Protein AF-A0A146K4R8-F1 (afdb_monomer_lite)

Foldseek 3Di:
DQWDADPQEIEAEEQDDPAACACPASHQEYEHARHAEADANRQHNYAHQEYDHANHAEYEACVQAQYQHQDYDHARHAEYEHQVQDQYQHQEAAHARHADYYAAQPHEQNCNHAYYHYANHPDQHHPPHHNNNNHNYYHYPVD

InterPro domains:
  IPR026906 BspA-type LRR region [PF13306] (40-141)
  IPR032675 Leucine-rich repeat domain superfamily [G3DSA:3.80.10.10] (1-143)

Secondary structure (DSSP, 8-state):
--EEEETTEEEE-SS------TT--S-SEEE-TT--EEPTTTTTT----EEE-TT--EE-TTTTTT----EEE-TT--EE-TTTTTT---SEEE-TT--EE-SB-TTTT-TT--EEE-TT-S-PPBTTTTT-TT--EEESTT-

pLDDT: mean 95.78, std 5.79, range [56.69, 98.69]

Sequence (143 aa):
KDYSVTSRCLVLKDNQYAELFEEDWEFEYVYAPSLKNLIEDQFRNTNVKMVFMPTLESADDCAFYDVPLEKADFPNLKLIRRGVFTSISSIQVNLPRLTQMVDTYQFQACDNLEVFIALQLEEIGEACFQLCCKLKTVITPKA

Organism: NCBI:txid1076344

Radius of gyration: 14.05 Å; chains: 1; bounding box: 36×25×41 Å

Structure (mmCIF, N/CA/C/O backbone):
data_AF-A0A146K4R8-F1
#
_entry.id   AF-A0A146K4R8-F1
#
loop_
_atom_site.group_PDB
_atom_site.id
_atom_site.type_symbol
_atom_site.label_atom_id
_atom_site.label_alt_id
_atom_site.label_comp_id
_atom_site.label_asym_id
_atom_site.label_entity_id
_atom_site.label_seq_id
_atom_site.pdbx_PDB_ins_code
_atom_site.Cartn_x
_atom_site.Cartn_y
_atom_site.Cartn_z
_atom_site.occupancy
_atom_site.B_iso_or_equiv
_atom_site.auth_seq_id
_atom_site.auth_comp_id
_atom_site.auth_asym_id
_atom_site.auth_atom_id
_atom_site.pdbx_PDB_model_num
ATOM 1 N N . LYS A 1 1 ? 19.515 -5.316 -16.591 1.00 56.69 1 LYS A N 1
ATOM 2 C CA . LYS A 1 1 ? 18.191 -4.914 -16.073 1.00 56.69 1 LYS A CA 1
ATOM 3 C C . LYS A 1 1 ? 17.416 -6.204 -15.909 1.00 56.69 1 LYS A C 1
ATOM 5 O O . LYS A 1 1 ? 17.071 -6.793 -16.925 1.00 56.69 1 LYS A O 1
ATOM 10 N N . ASP A 1 2 ? 17.225 -6.662 -14.677 1.00 81.75 2 ASP A N 1
ATOM 11 C CA . ASP A 1 2 ? 16.578 -7.953 -14.388 1.00 81.75 2 ASP A CA 1
ATOM 12 C C . ASP A 1 2 ? 15.052 -7.825 -14.239 1.00 81.75 2 ASP A C 1
ATOM 14 O O . ASP A 1 2 ? 14.373 -8.692 -13.691 1.00 81.75 2 ASP A O 1
ATOM 18 N N . TYR A 1 3 ? 14.506 -6.737 -14.786 1.00 88.62 3 TYR A N 1
ATOM 19 C CA . TYR A 1 3 ? 13.083 -6.496 -14.954 1.00 88.62 3 TYR A CA 1
ATOM 20 C C . TYR A 1 3 ? 12.735 -6.317 -16.432 1.00 88.62 3 TYR A C 1
ATOM 22 O O . TYR A 1 3 ? 13.582 -5.979 -17.264 1.00 88.62 3 TYR A O 1
ATOM 30 N N . SER A 1 4 ? 11.462 -6.516 -16.759 1.00 91.31 4 SER A N 1
ATOM 31 C CA . SER A 1 4 ? 10.928 -6.294 -18.104 1.00 91.31 4 SER A CA 1
ATOM 32 C C . SER A 1 4 ? 9.526 -5.713 -18.037 1.00 91.31 4 SER A C 1
ATOM 34 O O . SER A 1 4 ? 8.740 -6.136 -17.192 1.00 91.31 4 SER A O 1
ATOM 36 N N . VAL A 1 5 ? 9.190 -4.820 -18.966 1.00 90.12 5 VAL A N 1
ATOM 37 C CA . VAL A 1 5 ? 7.813 -4.361 -19.174 1.00 90.12 5 VAL A CA 1
ATOM 38 C C . VAL A 1 5 ? 7.252 -5.052 -20.414 1.00 90.12 5 VAL A C 1
ATOM 40 O O . VAL A 1 5 ? 7.822 -4.963 -21.500 1.00 90.12 5 VAL A O 1
ATOM 43 N N . THR A 1 6 ? 6.141 -5.769 -20.262 1.00 87.88 6 THR A N 1
ATOM 44 C CA . THR A 1 6 ? 5.443 -6.447 -21.367 1.00 87.88 6 THR A CA 1
ATOM 45 C C . THR A 1 6 ? 3.944 -6.246 -21.221 1.00 87.88 6 THR A C 1
ATOM 47 O O . THR A 1 6 ? 3.398 -6.524 -20.159 1.00 87.88 6 THR A O 1
ATOM 50 N N . SER A 1 7 ? 3.262 -5.772 -22.266 1.00 89.94 7 SER A N 1
ATOM 51 C CA . SER A 1 7 ? 1.802 -5.560 -22.250 1.00 89.94 7 SER A CA 1
ATOM 52 C C . SER A 1 7 ? 1.301 -4.698 -21.076 1.00 89.94 7 SER A C 1
A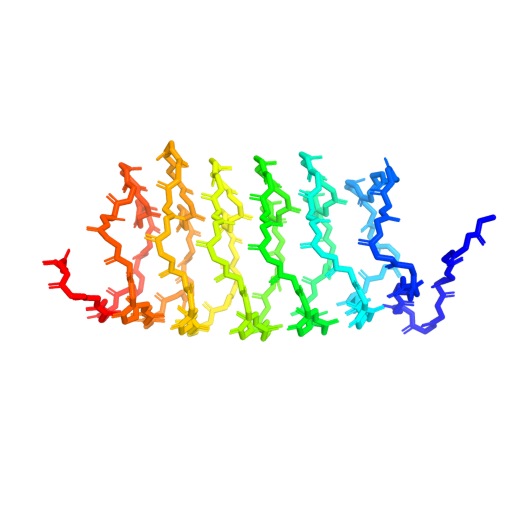TOM 54 O O . SER A 1 7 ? 0.278 -5.020 -20.472 1.00 89.94 7 SER A O 1
ATOM 56 N N . ARG A 1 8 ? 2.013 -3.604 -20.749 1.00 94.44 8 ARG A N 1
ATOM 57 C CA . ARG A 1 8 ? 1.766 -2.739 -19.571 1.00 94.44 8 ARG A CA 1
ATOM 58 C C . ARG A 1 8 ? 1.913 -3.458 -18.221 1.00 94.44 8 ARG A C 1
ATOM 60 O O . ARG A 1 8 ? 1.340 -3.022 -17.227 1.00 94.44 8 ARG A O 1
ATOM 67 N N . CYS A 1 9 ? 2.638 -4.573 -18.174 1.00 96.69 9 CYS A N 1
ATOM 68 C CA . CYS A 1 9 ? 2.965 -5.275 -16.941 1.00 96.69 9 CYS A CA 1
ATOM 69 C C . CYS A 1 9 ? 4.467 -5.207 -16.679 1.00 96.69 9 CYS A C 1
ATOM 71 O O . CYS A 1 9 ? 5.255 -5.705 -17.488 1.00 96.69 9 CYS A O 1
ATOM 73 N N . LEU A 1 10 ? 4.844 -4.613 -15.549 1.00 97.19 10 LEU A N 1
ATOM 74 C CA . LEU A 1 10 ? 6.195 -4.663 -15.013 1.00 97.19 10 LEU A CA 1
ATOM 75 C C . LEU A 1 10 ? 6.410 -6.008 -14.313 1.00 97.19 10 LEU A C 1
ATOM 77 O O . LEU A 1 10 ? 5.674 -6.378 -13.398 1.00 97.19 10 LEU A O 1
ATOM 81 N N . VAL A 1 11 ? 7.438 -6.732 -14.741 1.00 97.06 11 VAL A N 1
ATOM 82 C CA . VAL A 1 11 ? 7.821 -8.035 -14.198 1.00 97.06 11 VAL A CA 1
ATOM 83 C C . VAL A 1 11 ? 9.119 -7.890 -13.414 1.00 97.06 11 VAL A C 1
ATOM 85 O O . VAL A 1 11 ? 10.156 -7.573 -13.998 1.00 97.06 11 VAL A O 1
ATOM 88 N N . LEU A 1 12 ? 9.049 -8.184 -12.117 1.00 96.19 12 LEU A N 1
ATOM 89 C CA . LEU A 1 12 ? 10.151 -8.171 -11.155 1.00 96.19 12 LEU A CA 1
ATOM 90 C C . LEU A 1 12 ? 10.354 -9.599 -10.629 1.00 96.19 12 LEU A C 1
ATOM 92 O O . LEU A 1 12 ? 9.460 -10.173 -10.014 1.00 96.19 12 LEU A O 1
ATOM 96 N N . LYS A 1 13 ? 11.494 -10.227 -10.913 1.00 93.50 13 LYS A N 1
ATOM 97 C CA . LYS A 1 13 ? 11.744 -11.648 -10.596 1.00 93.50 13 LYS A CA 1
ATOM 98 C C . LYS A 1 13 ? 12.584 -11.857 -9.342 1.00 93.50 13 LYS A C 1
ATOM 100 O O . LYS A 1 13 ? 12.441 -12.898 -8.695 1.00 93.50 13 LYS A O 1
ATOM 105 N N . ASP A 1 14 ? 13.418 -10.884 -9.006 1.00 95.12 14 ASP A N 1
ATOM 106 C CA . ASP A 1 14 ? 14.298 -10.933 -7.849 1.00 95.12 14 ASP A CA 1
ATOM 107 C C . ASP A 1 14 ? 13.575 -10.520 -6.569 1.00 95.12 14 ASP A C 1
ATOM 109 O O . ASP A 1 14 ? 12.443 -10.030 -6.571 1.00 95.12 14 ASP A O 1
ATOM 113 N N . ASN A 1 15 ? 14.226 -10.776 -5.439 1.00 93.44 15 ASN A N 1
ATOM 114 C CA . ASN A 1 15 ? 13.647 -10.508 -4.129 1.00 93.44 15 ASN A CA 1
ATOM 115 C C . ASN A 1 15 ? 13.833 -9.064 -3.648 1.00 93.44 15 ASN A C 1
ATOM 117 O O . ASN A 1 15 ? 13.249 -8.695 -2.625 1.00 93.44 15 ASN A O 1
ATOM 121 N N . GLN A 1 16 ? 14.641 -8.276 -4.357 1.00 92.75 16 GLN A N 1
ATOM 122 C CA . GLN A 1 16 ? 15.002 -6.900 -4.037 1.00 92.75 16 GLN A CA 1
ATOM 123 C C . GLN A 1 16 ? 15.280 -6.139 -5.334 1.00 92.75 16 GLN A C 1
ATOM 125 O O . GLN A 1 16 ? 15.924 -6.672 -6.234 1.00 92.75 16 GLN A O 1
ATOM 130 N N . TYR A 1 17 ? 14.824 -4.891 -5.389 1.00 94.62 17 TYR A N 1
ATOM 131 C CA . TYR A 1 17 ? 15.106 -3.942 -6.464 1.00 94.62 17 TYR A CA 1
ATOM 132 C C . TYR A 1 17 ? 15.415 -2.589 -5.830 1.00 94.62 17 TYR A C 1
ATOM 134 O O . TYR A 1 17 ? 14.701 -2.162 -4.922 1.00 94.62 17 TYR A O 1
ATOM 142 N N . ALA A 1 18 ? 16.484 -1.943 -6.295 1.00 94.25 18 ALA A N 1
ATOM 143 C CA . ALA A 1 18 ? 16.850 -0.585 -5.883 1.00 94.25 18 ALA A CA 1
ATOM 144 C C . ALA A 1 18 ? 16.283 0.471 -6.846 1.00 94.25 18 ALA A C 1
ATOM 146 O O . ALA A 1 18 ? 16.400 1.670 -6.614 1.00 94.25 18 ALA A O 1
ATOM 147 N N . GLU A 1 19 ? 15.716 0.019 -7.960 1.00 95.81 19 GLU A N 1
ATOM 148 C CA . GLU A 1 19 ? 15.102 0.851 -8.972 1.00 95.81 19 GLU A CA 1
ATOM 149 C C . GLU A 1 19 ? 13.821 1.496 -8.448 1.00 95.81 19 GLU A C 1
ATOM 151 O O . GLU A 1 19 ? 12.954 0.825 -7.881 1.00 95.81 19 GLU A O 1
ATOM 156 N N . LEU A 1 20 ? 13.721 2.801 -8.691 1.00 96.56 20 LEU A N 1
ATOM 157 C CA . LEU A 1 20 ? 12.502 3.573 -8.533 1.00 96.56 20 LEU A CA 1
ATOM 158 C C . LEU A 1 20 ? 11.733 3.544 -9.849 1.00 96.56 20 LEU A C 1
ATOM 160 O O . LEU A 1 20 ? 12.314 3.726 -10.923 1.00 96.56 20 LEU A O 1
ATOM 164 N N . PHE A 1 21 ? 10.431 3.337 -9.738 1.00 96.75 21 PHE A N 1
ATOM 165 C CA . PHE A 1 21 ? 9.476 3.477 -10.826 1.00 96.75 21 PHE A CA 1
ATOM 166 C C . PHE A 1 21 ? 8.524 4.648 -10.559 1.00 96.75 21 PHE A C 1
ATOM 168 O O . PHE A 1 21 ? 7.425 4.674 -11.101 1.00 96.75 21 PHE A O 1
ATOM 175 N N . GLU A 1 22 ? 8.922 5.587 -9.693 1.00 96.50 22 GLU A N 1
ATOM 176 C CA . GLU A 1 22 ? 8.161 6.804 -9.418 1.00 96.50 22 GLU A CA 1
ATOM 177 C C . GLU A 1 22 ? 7.844 7.543 -10.724 1.00 96.50 22 GLU A C 1
ATOM 179 O O . GLU A 1 22 ? 8.701 7.669 -11.600 1.00 96.50 22 GLU A O 1
ATOM 184 N N . GLU A 1 23 ? 6.599 8.009 -10.846 1.00 96.19 23 GLU A N 1
ATOM 185 C CA . GLU A 1 23 ? 6.088 8.732 -12.019 1.00 96.19 23 GLU A CA 1
ATOM 186 C C . GLU A 1 23 ? 6.172 7.939 -13.342 1.00 96.19 23 GLU A C 1
ATOM 188 O O . GLU A 1 23 ? 6.005 8.501 -14.427 1.00 96.19 23 GLU A O 1
ATOM 193 N N . ASP A 1 24 ? 6.372 6.616 -13.283 1.00 94.88 24 ASP A N 1
ATOM 194 C CA . ASP A 1 24 ? 6.312 5.750 -14.458 1.00 94.88 24 ASP A CA 1
ATOM 195 C C . ASP A 1 24 ? 4.858 5.349 -14.765 1.00 94.88 24 ASP A C 1
ATOM 197 O O . ASP A 1 24 ? 4.173 4.647 -14.010 1.00 94.88 24 ASP A O 1
ATOM 201 N N . TRP A 1 25 ? 4.371 5.817 -15.912 1.00 94.38 25 TRP A N 1
ATOM 202 C CA . TRP A 1 25 ? 3.007 5.584 -16.385 1.00 94.38 25 TRP A CA 1
ATOM 203 C C . TRP A 1 25 ? 2.924 4.533 -17.506 1.00 94.38 25 TRP A C 1
ATOM 205 O O . TRP A 1 25 ? 1.850 4.357 -18.089 1.00 94.38 25 TRP A O 1
ATOM 215 N N . GLU A 1 26 ? 4.017 3.826 -17.831 1.00 95.75 26 GLU A N 1
ATOM 216 C CA . GLU A 1 26 ? 4.047 2.827 -18.916 1.00 95.75 26 GLU A CA 1
ATOM 217 C C . GLU A 1 26 ? 3.347 1.507 -18.558 1.00 95.75 26 GLU A C 1
ATOM 219 O O . GLU A 1 26 ? 2.967 0.728 -19.445 1.00 95.75 26 GLU A O 1
ATOM 224 N N . PHE A 1 27 ? 3.163 1.229 -17.267 1.00 96.75 27 PHE A N 1
ATOM 225 C CA . PHE A 1 27 ? 2.580 -0.015 -16.783 1.00 96.75 27 PHE A CA 1
ATOM 226 C C . PHE A 1 27 ? 1.414 0.210 -15.818 1.00 96.75 27 PHE A C 1
ATOM 228 O O . PHE A 1 27 ? 1.357 1.160 -15.047 1.00 96.75 27 PHE A O 1
ATOM 235 N N . GLU A 1 28 ? 0.460 -0.715 -15.881 1.00 97.44 28 GLU A N 1
ATOM 236 C CA . GLU A 1 28 ? -0.744 -0.742 -15.045 1.00 97.44 28 GLU A CA 1
ATOM 237 C C . GLU A 1 28 ? -0.756 -1.955 -14.105 1.00 97.44 28 GLU A C 1
ATOM 239 O O . GLU A 1 28 ? -1.562 -2.027 -13.177 1.00 97.44 28 GLU A O 1
ATOM 244 N N . TYR A 1 29 ? 0.133 -2.922 -14.338 1.00 97.25 29 TYR A N 1
ATOM 245 C CA . TYR A 1 29 ? 0.206 -4.172 -13.590 1.00 97.25 29 TYR A CA 1
ATOM 246 C C . TYR A 1 29 ? 1.629 -4.408 -13.105 1.00 97.25 29 TYR A C 1
ATOM 248 O O . TYR A 1 29 ? 2.575 -4.246 -13.876 1.00 97.25 29 TYR A O 1
ATOM 256 N N . VAL A 1 30 ? 1.787 -4.879 -11.871 1.00 97.56 30 VAL A N 1
ATOM 257 C CA . VAL A 1 30 ? 3.091 -5.323 -11.359 1.00 97.56 30 VAL A CA 1
ATOM 258 C C . VAL A 1 30 ? 3.017 -6.787 -10.959 1.00 97.56 30 VAL A C 1
ATOM 260 O O . VAL A 1 30 ? 2.209 -7.182 -10.119 1.00 97.56 30 VAL A O 1
ATOM 263 N N . TYR A 1 31 ? 3.883 -7.599 -11.553 1.00 96.75 31 TYR A N 1
ATOM 264 C CA . TYR A 1 31 ? 4.084 -8.993 -11.186 1.00 96.75 31 TYR A CA 1
ATOM 265 C C . TYR A 1 31 ? 5.443 -9.132 -10.498 1.00 96.75 31 TYR A C 1
ATOM 267 O O . TYR A 1 31 ? 6.479 -9.135 -11.164 1.00 96.75 31 TYR A O 1
ATOM 275 N N . ALA A 1 32 ? 5.429 -9.240 -9.167 1.00 96.56 32 ALA A N 1
ATOM 276 C CA . ALA A 1 32 ? 6.627 -9.326 -8.336 1.00 96.56 32 ALA A CA 1
ATOM 277 C C . ALA A 1 32 ? 6.520 -10.485 -7.318 1.00 96.56 32 ALA A C 1
ATOM 279 O O . ALA A 1 32 ? 6.392 -10.258 -6.114 1.00 96.56 32 ALA A O 1
ATOM 280 N N . PRO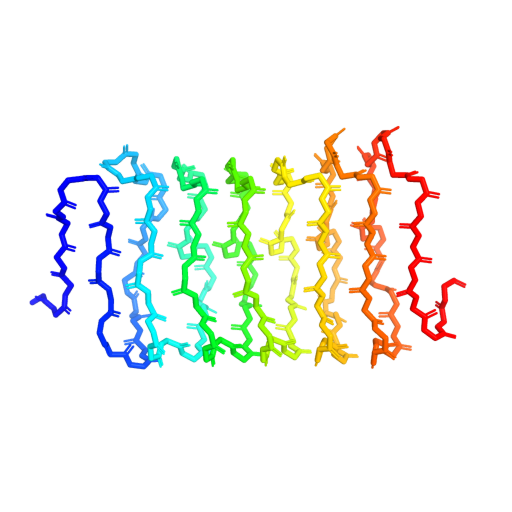 A 1 33 ? 6.548 -11.752 -7.781 1.00 96.25 33 PRO A N 1
ATOM 281 C CA . PRO A 1 33 ? 6.280 -12.934 -6.955 1.00 96.25 33 PRO A CA 1
ATOM 282 C C . PRO A 1 33 ? 7.309 -13.199 -5.853 1.00 96.25 33 PRO A C 1
ATOM 284 O O . PRO A 1 33 ? 6.995 -13.940 -4.926 1.00 96.25 33 PRO A O 1
ATOM 287 N N . SER A 1 34 ? 8.521 -12.656 -5.985 1.00 97.12 34 SER A N 1
ATOM 288 C CA . SER A 1 34 ? 9.647 -12.907 -5.075 1.00 97.12 34 SER A CA 1
ATOM 289 C C . SER A 1 34 ? 10.019 -11.692 -4.228 1.00 97.12 34 SER A C 1
ATOM 291 O O . SER A 1 34 ? 10.829 -11.824 -3.308 1.00 97.12 34 SER A O 1
ATOM 293 N N . LEU A 1 35 ? 9.475 -10.514 -4.554 1.00 97.31 35 LEU A N 1
ATOM 294 C CA . LEU A 1 35 ? 9.863 -9.245 -3.951 1.00 97.31 35 LEU A CA 1
ATOM 295 C C . LEU A 1 35 ? 9.496 -9.239 -2.467 1.00 97.31 35 LEU A C 1
ATOM 297 O O . LEU A 1 35 ? 8.360 -9.545 -2.096 1.00 97.31 35 LEU A O 1
ATOM 301 N N . LYS A 1 36 ? 10.480 -8.940 -1.616 1.00 98.00 36 LYS A N 1
ATOM 302 C CA . LYS A 1 36 ? 10.318 -8.962 -0.156 1.00 98.00 36 LYS A CA 1
ATOM 303 C C . LYS A 1 36 ? 10.041 -7.591 0.430 1.00 98.00 36 LYS A C 1
ATOM 305 O O . LYS A 1 36 ? 9.263 -7.502 1.371 1.00 98.00 36 LYS A O 1
ATOM 310 N N . ASN A 1 37 ? 10.659 -6.548 -0.112 1.00 98.19 37 ASN A N 1
ATOM 311 C CA . ASN A 1 37 ? 10.574 -5.207 0.447 1.00 98.19 37 ASN A CA 1
ATOM 312 C C . ASN A 1 37 ? 10.374 -4.189 -0.671 1.00 98.19 37 ASN A C 1
ATOM 314 O O . ASN A 1 37 ? 10.981 -4.338 -1.732 1.00 98.19 37 ASN A O 1
ATOM 318 N N . LEU A 1 38 ? 9.574 -3.161 -0.398 1.00 98.38 38 LEU A N 1
ATOM 319 C CA . LEU A 1 38 ? 9.561 -1.936 -1.192 1.00 98.38 38 LEU A CA 1
ATOM 320 C C . LEU A 1 38 ? 10.401 -0.875 -0.504 1.00 98.38 38 LEU A C 1
ATOM 322 O O . LEU A 1 38 ? 10.333 -0.757 0.720 1.00 98.38 38 LEU A O 1
ATOM 326 N N . ILE A 1 39 ? 11.167 -0.135 -1.297 1.00 98.44 39 ILE A N 1
ATOM 327 C CA . ILE A 1 39 ? 11.916 1.041 -0.843 1.00 98.44 39 ILE A CA 1
ATOM 328 C C . ILE A 1 39 ? 11.054 2.305 -0.933 1.00 98.44 39 ILE A C 1
ATOM 330 O O . ILE A 1 39 ? 9.953 2.268 -1.489 1.00 98.44 39 ILE A O 1
ATOM 334 N N . GLU A 1 40 ? 11.570 3.405 -0.380 1.00 98.62 40 GLU A N 1
ATOM 335 C CA . GLU A 1 40 ? 10.906 4.709 -0.405 1.00 98.62 40 GLU A CA 1
ATOM 336 C C . GLU A 1 40 ? 10.550 5.104 -1.846 1.00 98.62 40 GLU A C 1
ATOM 338 O O . GLU A 1 40 ? 11.352 4.913 -2.762 1.00 98.62 40 GLU A O 1
ATOM 343 N N . ASP A 1 41 ? 9.317 5.577 -2.037 1.00 98.44 41 ASP A N 1
ATOM 344 C CA . ASP A 1 41 ? 8.770 6.073 -3.309 1.00 98.44 41 ASP A CA 1
ATOM 345 C C . ASP A 1 41 ? 8.785 5.087 -4.501 1.00 98.44 41 ASP A C 1
ATOM 347 O O . ASP A 1 41 ? 8.508 5.478 -5.634 1.00 98.44 41 ASP A O 1
ATOM 351 N N . GLN A 1 42 ? 9.038 3.787 -4.289 1.00 98.38 42 GLN A N 1
ATOM 352 C CA . GLN A 1 42 ? 9.313 2.847 -5.390 1.00 98.38 42 GLN A CA 1
ATOM 353 C C . GLN A 1 42 ? 8.254 2.808 -6.508 1.00 98.38 42 GLN A C 1
ATOM 355 O O . GLN A 1 42 ? 8.619 2.620 -7.668 1.00 98.38 42 GLN A O 1
ATOM 360 N N . PHE A 1 43 ? 6.971 2.981 -6.186 1.00 98.38 43 PHE A N 1
ATOM 361 C CA . PHE A 1 43 ? 5.866 3.052 -7.151 1.00 98.38 43 PHE A CA 1
ATOM 362 C C . PHE A 1 43 ? 5.036 4.334 -7.015 1.00 98.38 43 PHE A C 1
ATOM 364 O O . PHE A 1 43 ? 3.877 4.356 -7.439 1.00 98.38 43 PHE A O 1
ATOM 371 N N . ARG A 1 44 ? 5.595 5.394 -6.424 1.00 98.56 44 ARG A N 1
ATOM 372 C CA . ARG A 1 44 ? 4.886 6.657 -6.192 1.00 98.56 44 ARG A CA 1
ATOM 373 C C . ARG A 1 44 ? 4.381 7.278 -7.497 1.00 98.56 44 ARG A C 1
ATOM 375 O O . ARG A 1 44 ? 5.082 7.269 -8.504 1.00 98.56 44 ARG A O 1
ATOM 382 N N . ASN A 1 45 ? 3.164 7.821 -7.487 1.00 98.38 45 ASN A N 1
ATOM 383 C CA . ASN A 1 45 ? 2.550 8.499 -8.636 1.00 98.38 45 ASN A CA 1
ATOM 384 C C . ASN A 1 45 ? 2.531 7.657 -9.937 1.00 98.38 45 ASN A C 1
ATOM 386 O O . ASN A 1 45 ? 2.641 8.206 -11.036 1.00 98.38 45 ASN A O 1
ATOM 390 N N . THR A 1 46 ? 2.426 6.327 -9.844 1.00 98.31 46 THR A N 1
ATOM 391 C CA . THR A 1 46 ? 2.336 5.425 -11.013 1.00 98.31 46 THR A CA 1
ATOM 392 C C . THR A 1 46 ? 0.888 5.167 -11.432 1.00 98.31 46 THR A C 1
ATOM 394 O O . THR A 1 46 ? -0.050 5.449 -10.694 1.00 98.31 46 THR A O 1
ATOM 397 N N . ASN A 1 47 ? 0.674 4.559 -12.605 1.00 97.50 47 ASN A N 1
ATOM 398 C CA . ASN A 1 47 ? -0.663 4.144 -13.063 1.00 97.50 47 ASN A CA 1
ATOM 399 C C . ASN A 1 47 ? -1.008 2.687 -12.680 1.00 97.50 47 ASN A C 1
ATOM 401 O O . ASN A 1 47 ? -1.820 2.031 -13.342 1.00 97.50 47 ASN A O 1
ATOM 405 N N . VAL A 1 48 ? -0.361 2.145 -11.641 1.00 98.00 48 VAL A N 1
ATOM 406 C CA . VAL A 1 48 ? -0.538 0.750 -11.223 1.00 98.00 48 VAL A CA 1
ATOM 407 C C . VAL A 1 48 ? -1.928 0.541 -10.633 1.00 98.00 48 VAL A C 1
ATOM 409 O O . VAL A 1 48 ? -2.288 1.108 -9.608 1.00 98.00 48 VAL A O 1
ATOM 412 N N . LYS A 1 49 ? -2.698 -0.350 -11.252 1.00 97.69 49 LYS A N 1
ATOM 413 C CA . LYS A 1 49 ? -4.050 -0.720 -10.818 1.00 97.69 49 LYS A CA 1
ATOM 414 C C . LYS A 1 49 ? -4.077 -2.028 -10.054 1.00 97.69 49 LYS A C 1
ATOM 416 O O . LYS A 1 49 ? -4.924 -2.214 -9.179 1.00 97.69 49 LYS A O 1
ATOM 421 N N . MET A 1 50 ? -3.179 -2.954 -10.394 1.00 97.12 50 MET A N 1
ATOM 422 C CA . MET A 1 50 ? -3.110 -4.255 -9.738 1.00 97.12 50 MET A CA 1
ATOM 423 C C . MET A 1 50 ? -1.678 -4.719 -9.523 1.00 97.12 50 MET A C 1
ATOM 425 O O . MET A 1 50 ? -0.819 -4.583 -10.397 1.00 97.12 50 MET A O 1
ATOM 429 N N . VAL A 1 51 ? -1.456 -5.360 -8.380 1.00 97.12 51 VAL A N 1
ATOM 430 C CA . VAL A 1 51 ? -0.164 -5.950 -8.031 1.00 97.12 51 VAL A CA 1
ATOM 431 C C . VAL A 1 51 ? -0.314 -7.404 -7.604 1.00 97.12 51 VAL A C 1
ATOM 433 O O . VAL A 1 51 ? -1.279 -7.784 -6.940 1.00 97.12 51 VAL A O 1
ATOM 436 N N . PHE A 1 52 ? 0.674 -8.216 -7.963 1.00 96.81 52 PHE A N 1
ATOM 437 C CA . PHE A 1 52 ? 0.864 -9.565 -7.449 1.00 96.81 52 PHE A CA 1
ATOM 438 C C . PHE A 1 52 ? 2.197 -9.625 -6.701 1.00 96.81 52 PHE A C 1
ATOM 440 O O . PHE A 1 52 ? 3.252 -9.767 -7.322 1.00 96.81 52 PHE A O 1
ATOM 447 N N . MET A 1 53 ? 2.139 -9.484 -5.372 1.00 96.94 53 MET A N 1
ATOM 448 C CA . MET A 1 53 ? 3.309 -9.437 -4.481 1.00 96.94 53 MET A CA 1
ATOM 449 C C . MET A 1 53 ? 3.114 -10.338 -3.246 1.00 96.94 53 MET A C 1
ATOM 451 O O . MET A 1 53 ? 3.111 -9.863 -2.109 1.00 96.94 53 MET A O 1
ATOM 455 N N . PRO A 1 54 ? 2.931 -11.658 -3.433 1.00 97.12 54 PRO A N 1
ATOM 456 C CA . PRO A 1 54 ? 2.570 -12.578 -2.355 1.00 97.12 54 PRO A CA 1
ATOM 457 C C . PRO A 1 54 ? 3.630 -12.686 -1.250 1.00 97.12 54 PRO A C 1
ATOM 459 O O . PRO A 1 54 ? 3.305 -13.058 -0.124 1.00 97.12 54 PRO A O 1
ATOM 462 N N . THR A 1 55 ? 4.896 -12.398 -1.554 1.00 97.69 55 THR A N 1
ATOM 463 C CA . THR A 1 55 ? 6.023 -12.504 -0.614 1.00 97.69 55 THR A CA 1
ATOM 464 C C . THR A 1 55 ? 6.389 -11.193 0.062 1.00 97.69 55 THR A C 1
ATOM 466 O O . THR A 1 55 ? 7.318 -11.200 0.865 1.00 97.69 55 THR A O 1
ATOM 469 N N . LEU A 1 56 ? 5.705 -10.091 -0.256 1.00 98.50 56 LEU A N 1
ATOM 470 C CA . LEU A 1 56 ? 6.042 -8.784 0.291 1.00 98.50 56 LEU A CA 1
ATOM 471 C C . LEU A 1 56 ? 5.878 -8.795 1.815 1.00 98.50 56 LEU A C 1
ATOM 473 O O . LEU A 1 56 ? 4.817 -9.156 2.316 1.00 98.50 56 LEU A O 1
ATOM 477 N N . GLU A 1 57 ? 6.932 -8.421 2.537 1.00 98.50 57 GLU A N 1
ATOM 478 C CA . GLU A 1 57 ? 7.007 -8.430 3.999 1.00 98.50 57 GLU A CA 1
ATOM 479 C C . GLU A 1 57 ? 6.981 -7.013 4.585 1.00 98.50 57 GLU A C 1
ATOM 481 O O . GLU A 1 57 ? 6.374 -6.814 5.642 1.00 98.50 57 GLU A O 1
ATOM 486 N N . SER A 1 58 ? 7.578 -6.029 3.900 1.00 98.62 58 SER A N 1
ATOM 487 C CA . SER A 1 58 ? 7.545 -4.622 4.317 1.00 98.62 58 SER A CA 1
ATOM 488 C C . SER A 1 58 ? 7.478 -3.632 3.156 1.00 98.62 58 SER A C 1
ATOM 490 O O . SER A 1 58 ? 8.030 -3.887 2.086 1.00 98.62 58 SER A O 1
ATOM 492 N N . ALA A 1 59 ? 6.871 -2.472 3.396 1.00 98.56 59 ALA A N 1
ATOM 493 C CA . ALA A 1 59 ? 6.897 -1.337 2.478 1.00 98.56 59 ALA A CA 1
ATOM 494 C C . ALA A 1 59 ? 7.366 -0.069 3.202 1.00 98.56 59 ALA A C 1
ATOM 496 O O . ALA A 1 59 ? 6.814 0.285 4.252 1.00 98.56 59 ALA A O 1
ATOM 497 N N . ASP A 1 60 ? 8.404 0.561 2.654 1.00 98.56 60 ASP A N 1
ATOM 498 C CA . ASP A 1 60 ? 8.981 1.807 3.159 1.00 98.56 60 ASP A CA 1
ATOM 499 C C . ASP A 1 60 ? 8.151 3.033 2.737 1.00 98.56 60 ASP A C 1
ATOM 501 O O . ASP A 1 60 ? 7.149 2.903 2.028 1.00 98.56 60 ASP A O 1
ATOM 505 N N . ASP A 1 61 ? 8.538 4.210 3.224 1.00 98.69 61 ASP A N 1
ATOM 506 C CA . ASP A 1 61 ? 7.775 5.453 3.121 1.00 98.69 61 ASP A CA 1
ATOM 507 C C . ASP A 1 61 ? 7.264 5.713 1.688 1.00 98.69 61 ASP A C 1
ATOM 509 O O . ASP A 1 61 ? 7.993 5.612 0.706 1.00 98.69 61 ASP A O 1
ATOM 513 N N . CYS A 1 62 ? 5.972 6.029 1.564 1.00 98.56 62 CYS A N 1
ATOM 514 C CA . CYS A 1 62 ? 5.334 6.447 0.311 1.00 98.56 62 CYS A CA 1
ATOM 515 C C . CYS A 1 62 ? 5.444 5.465 -0.881 1.00 98.56 62 CYS A C 1
ATOM 517 O O . CYS A 1 62 ? 5.143 5.846 -2.013 1.00 98.56 62 CYS A O 1
ATOM 519 N N . ALA A 1 63 ? 5.790 4.190 -0.657 1.00 98.50 63 ALA A N 1
ATOM 520 C CA . ALA A 1 63 ? 6.038 3.226 -1.734 1.00 98.50 63 ALA A CA 1
ATOM 521 C C . ALA A 1 63 ? 4.892 3.073 -2.760 1.00 98.50 63 ALA A C 1
ATOM 523 O O . ALA A 1 63 ? 5.180 2.824 -3.926 1.00 98.50 63 ALA A O 1
ATOM 524 N N . PHE A 1 64 ? 3.621 3.230 -2.362 1.00 98.44 64 PHE A N 1
ATOM 525 C CA . PHE A 1 64 ? 2.453 3.301 -3.259 1.00 98.44 64 PHE A CA 1
ATOM 526 C C . PHE A 1 64 ? 1.641 4.596 -3.068 1.00 98.44 64 PHE A C 1
ATOM 528 O O . PHE A 1 64 ? 0.412 4.591 -3.169 1.00 98.44 64 PHE A O 1
ATOM 535 N N . TYR A 1 65 ? 2.313 5.709 -2.771 1.00 98.56 65 TYR A N 1
ATOM 536 C CA . TYR A 1 65 ? 1.666 7.011 -2.627 1.00 98.56 65 TYR A CA 1
ATOM 537 C C . TYR A 1 65 ? 1.054 7.468 -3.957 1.00 98.56 65 TYR A C 1
ATOM 539 O O . TYR A 1 65 ? 1.756 7.514 -4.968 1.00 98.56 65 TYR A O 1
ATOM 547 N N . ASP A 1 66 ? -0.229 7.839 -3.934 1.00 98.38 66 ASP A N 1
ATOM 548 C CA . ASP A 1 66 ? -0.991 8.324 -5.096 1.00 98.38 66 ASP A CA 1
ATOM 549 C C . ASP A 1 66 ? -0.953 7.351 -6.284 1.00 98.38 66 ASP A C 1
ATOM 551 O O . ASP A 1 66 ? -0.621 7.682 -7.421 1.00 98.38 66 ASP A O 1
ATOM 555 N N . VAL A 1 67 ? -1.277 6.094 -5.980 1.00 98.25 67 VAL A N 1
ATOM 556 C CA . VAL A 1 67 ? -1.367 5.006 -6.954 1.00 98.25 67 VAL A CA 1
ATOM 557 C C . VAL A 1 67 ? -2.828 4.574 -7.079 1.00 98.25 67 VAL A C 1
ATOM 559 O O . VAL A 1 67 ? -3.453 4.279 -6.057 1.00 98.25 67 VAL A O 1
ATOM 562 N N . PRO A 1 68 ? -3.401 4.435 -8.292 1.00 97.75 68 PRO A N 1
ATOM 563 C CA . PRO A 1 68 ? -4.794 4.035 -8.499 1.00 97.75 68 PRO A CA 1
ATOM 564 C C . PRO A 1 68 ? -5.000 2.525 -8.271 1.00 97.75 68 PRO A C 1
ATOM 566 O O . PRO A 1 68 ? -5.659 1.840 -9.050 1.00 97.75 68 PRO A O 1
ATOM 569 N N . LEU A 1 69 ? -4.435 1.991 -7.189 1.00 97.69 69 LEU A N 1
ATOM 570 C CA . LEU A 1 69 ? -4.421 0.581 -6.846 1.00 97.69 69 LEU A CA 1
ATOM 571 C C . LEU A 1 69 ? -5.837 0.124 -6.484 1.00 97.69 69 LEU A C 1
ATOM 573 O O . LEU A 1 69 ? -6.336 0.418 -5.400 1.00 97.69 69 LEU A O 1
ATOM 577 N N . GLU A 1 70 ? -6.486 -0.596 -7.393 1.00 96.69 70 GLU A N 1
ATOM 578 C CA . GLU A 1 70 ? -7.849 -1.124 -7.242 1.00 96.69 70 GLU A CA 1
ATOM 579 C C . GLU A 1 70 ? -7.858 -2.482 -6.536 1.00 96.69 70 GLU A C 1
ATOM 581 O O . GLU A 1 70 ? -8.801 -2.817 -5.814 1.00 96.69 70 GLU A O 1
ATOM 586 N N . LYS A 1 71 ? -6.815 -3.285 -6.778 1.00 90.75 71 LYS A N 1
ATOM 587 C CA . LYS A 1 71 ? -6.689 -4.635 -6.236 1.00 90.75 71 LYS A CA 1
ATOM 588 C C . LYS A 1 71 ? -5.247 -4.945 -5.872 1.00 90.75 71 LYS A C 1
ATOM 590 O O . LYS A 1 71 ? -4.370 -4.994 -6.733 1.00 90.75 71 LYS A O 1
ATOM 595 N N . ALA A 1 72 ? -5.034 -5.274 -4.607 1.00 86.44 72 ALA A N 1
ATOM 596 C CA . ALA A 1 72 ? -3.763 -5.774 -4.125 1.00 86.44 72 ALA A CA 1
ATOM 597 C C . ALA A 1 72 ? -3.968 -6.946 -3.174 1.00 86.44 72 ALA A C 1
ATOM 599 O O . ALA A 1 72 ? -4.885 -6.941 -2.353 1.00 86.44 72 ALA A O 1
ATOM 600 N N . ASP A 1 73 ? -3.110 -7.952 -3.307 1.00 79.06 73 ASP A N 1
ATOM 601 C CA . ASP A 1 73 ? -3.041 -9.078 -2.386 1.00 79.06 73 ASP A CA 1
ATOM 602 C C . ASP A 1 73 ? -1.653 -9.087 -1.743 1.00 79.06 73 ASP A C 1
ATOM 604 O O . ASP A 1 73 ? -0.643 -9.340 -2.406 1.00 79.06 73 ASP A O 1
ATOM 608 N N . PHE A 1 74 ? -1.619 -8.766 -0.451 1.00 95.81 74 PHE A N 1
ATOM 609 C CA . PHE A 1 74 ? -0.405 -8.669 0.354 1.00 95.81 74 PHE A CA 1
ATOM 610 C C . PHE A 1 74 ? -0.494 -9.622 1.558 1.00 95.81 74 PHE A C 1
ATOM 612 O O . PHE A 1 74 ? -0.523 -9.187 2.713 1.00 95.81 74 PHE A O 1
ATOM 619 N N . PRO A 1 75 ? -0.551 -10.947 1.329 1.00 97.00 75 PRO A N 1
ATOM 620 C CA . PRO A 1 75 ? -0.876 -11.918 2.371 1.00 97.00 75 PRO A CA 1
ATOM 621 C C . PRO A 1 75 ? 0.208 -12.028 3.451 1.00 97.00 75 PRO A C 1
ATOM 623 O O . PRO A 1 75 ? -0.070 -12.525 4.541 1.00 97.00 75 PRO A O 1
ATOM 626 N N . ASN A 1 76 ? 1.435 -11.582 3.158 1.00 98.19 76 ASN A N 1
ATOM 627 C CA . ASN A 1 76 ? 2.592 -11.648 4.051 1.00 98.19 76 ASN A CA 1
ATOM 628 C C . ASN A 1 76 ? 3.111 -10.284 4.520 1.00 98.19 76 ASN A C 1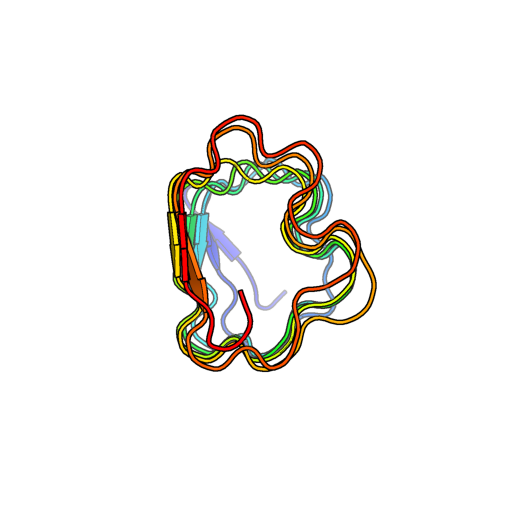
ATOM 630 O O . ASN A 1 76 ? 4.117 -10.262 5.230 1.00 98.19 76 ASN A O 1
ATOM 634 N N . LEU A 1 77 ? 2.438 -9.184 4.171 1.00 98.62 77 LEU A N 1
ATOM 635 C CA . LEU A 1 77 ? 2.883 -7.841 4.536 1.00 98.62 77 LEU A CA 1
ATOM 636 C C . LEU A 1 77 ? 2.691 -7.626 6.037 1.00 98.62 77 LEU A C 1
ATOM 638 O O . LEU A 1 77 ? 1.573 -7.731 6.541 1.00 98.62 77 LEU A O 1
ATOM 642 N N . LYS A 1 78 ? 3.795 -7.358 6.739 1.00 98.56 78 LYS A N 1
ATOM 643 C CA . LYS A 1 78 ? 3.861 -7.245 8.207 1.00 98.56 78 LYS A CA 1
ATOM 644 C C . LYS A 1 78 ? 4.036 -5.813 8.681 1.00 98.56 78 LYS A C 1
ATOM 646 O O . LYS A 1 78 ? 3.519 -5.463 9.740 1.00 98.56 78 LYS A O 1
ATOM 651 N N . LEU A 1 79 ? 4.763 -5.013 7.905 1.00 98.56 79 LEU A N 1
ATOM 652 C CA . LEU A 1 79 ? 5.152 -3.660 8.273 1.00 98.56 79 LEU A CA 1
ATOM 653 C C . LEU A 1 79 ? 4.898 -2.696 7.121 1.00 98.56 79 LEU A C 1
ATOM 655 O O . LEU A 1 79 ? 5.349 -2.926 5.999 1.00 98.56 79 LEU A O 1
ATOM 659 N N . ILE A 1 80 ? 4.224 -1.594 7.423 1.00 98.50 80 ILE A N 1
ATOM 660 C CA . ILE A 1 80 ? 4.109 -0.451 6.516 1.00 98.50 80 ILE A CA 1
ATOM 661 C C . ILE A 1 80 ? 4.506 0.823 7.246 1.00 98.50 80 ILE A C 1
ATOM 663 O O . ILE A 1 80 ? 4.223 0.974 8.439 1.00 98.50 80 ILE A O 1
ATOM 667 N N . ARG A 1 81 ? 5.174 1.724 6.532 1.00 98.62 81 ARG A N 1
ATOM 668 C CA . ARG A 1 81 ? 5.609 3.010 7.074 1.00 98.62 81 ARG A CA 1
ATOM 669 C C . ARG A 1 81 ? 4.748 4.176 6.586 1.00 98.62 81 ARG A C 1
ATOM 671 O O . ARG A 1 81 ? 3.601 3.966 6.184 1.00 98.62 81 ARG A O 1
ATOM 678 N N . ARG A 1 82 ? 5.268 5.404 6.666 1.00 98.56 82 ARG A N 1
ATOM 679 C CA . ARG A 1 82 ? 4.524 6.640 6.421 1.00 98.56 82 ARG A CA 1
ATOM 680 C C . ARG A 1 82 ? 3.915 6.625 5.025 1.00 98.56 82 ARG A C 1
ATOM 682 O O . ARG A 1 82 ? 4.622 6.426 4.045 1.00 98.56 82 ARG A O 1
ATOM 689 N N . GLY A 1 83 ? 2.611 6.870 4.930 1.00 98.38 83 GLY A N 1
ATOM 690 C CA . GLY A 1 83 ? 1.944 7.142 3.652 1.00 98.38 83 GLY A CA 1
ATOM 691 C C . GLY A 1 83 ? 2.020 6.052 2.575 1.00 98.38 83 GLY A C 1
ATOM 692 O O . GLY A 1 83 ? 1.794 6.365 1.409 1.00 98.38 83 GLY A O 1
ATOM 693 N N . VAL A 1 84 ? 2.342 4.797 2.924 1.00 98.56 84 VAL A N 1
ATOM 694 C CA . VAL A 1 84 ? 2.527 3.708 1.941 1.00 98.56 84 VAL A CA 1
ATOM 695 C C . VAL A 1 84 ? 1.344 3.579 0.988 1.00 98.56 84 VAL A C 1
ATOM 697 O O . VAL A 1 84 ? 1.565 3.409 -0.201 1.00 98.56 84 VAL A O 1
ATOM 700 N N . PHE A 1 85 ? 0.113 3.657 1.493 1.00 98.31 85 PHE A N 1
ATOM 701 C CA . PHE A 1 85 ? -1.118 3.517 0.715 1.00 98.31 85 PHE A CA 1
ATOM 702 C C . PHE A 1 85 ? -1.948 4.806 0.715 1.00 98.31 85 PHE A C 1
ATOM 704 O O . PHE A 1 85 ? -3.176 4.750 0.665 1.00 98.31 85 PHE A O 1
ATOM 711 N N . THR A 1 86 ? -1.312 5.976 0.787 1.00 98.56 86 THR A N 1
ATOM 712 C CA . THR A 1 86 ? -2.032 7.245 0.632 1.00 98.56 86 THR A CA 1
ATOM 713 C C . THR A 1 86 ? -2.654 7.339 -0.761 1.00 98.56 86 THR A C 1
ATOM 715 O O . THR A 1 86 ? -1.992 7.066 -1.761 1.00 98.56 86 THR A O 1
ATOM 718 N N . SER A 1 87 ? -3.915 7.768 -0.824 1.00 98.38 87 SER A N 1
ATOM 719 C CA . SER A 1 87 ? -4.677 8.011 -2.055 1.00 98.38 87 SER A CA 1
ATOM 720 C C . SER A 1 87 ? -4.862 6.784 -2.960 1.00 98.38 87 SER A C 1
ATOM 722 O O . SER A 1 87 ? -5.009 6.927 -4.173 1.00 98.38 87 SER A O 1
ATOM 724 N N . ILE A 1 88 ? -4.914 5.567 -2.401 1.00 98.00 88 ILE A N 1
ATOM 725 C CA . ILE A 1 88 ? -5.249 4.381 -3.205 1.00 98.00 88 ILE A CA 1
ATOM 726 C C . ILE A 1 88 ? -6.749 4.272 -3.506 1.00 98.00 88 ILE A C 1
ATOM 728 O O . ILE A 1 88 ? -7.612 4.716 -2.747 1.00 98.00 88 ILE A O 1
ATOM 732 N N . SER A 1 89 ? -7.076 3.611 -4.620 1.00 97.25 89 SER A N 1
ATOM 733 C CA . SER A 1 89 ? -8.453 3.475 -5.124 1.00 97.25 89 SER A CA 1
ATOM 734 C C . SER A 1 89 ? -9.164 2.174 -4.717 1.00 97.25 89 SER A C 1
ATOM 736 O O . SER A 1 89 ? -10.277 1.913 -5.180 1.00 97.25 89 SER A O 1
ATOM 738 N N . SER A 1 90 ? -8.554 1.359 -3.854 1.00 96.56 90 SER A N 1
ATOM 739 C CA . SER A 1 90 ? -9.106 0.072 -3.414 1.00 96.56 90 SER A CA 1
ATOM 740 C C . SER A 1 90 ? -10.367 0.256 -2.572 1.00 96.56 90 SER A C 1
ATOM 742 O O . SER A 1 90 ? -10.399 1.066 -1.651 1.00 96.56 90 SER A O 1
ATOM 744 N N . ILE A 1 91 ? -11.392 -0.557 -2.840 1.00 96.75 91 ILE A N 1
ATOM 745 C CA . ILE A 1 91 ? -12.645 -0.567 -2.061 1.00 96.75 91 ILE A CA 1
ATOM 746 C C . ILE A 1 91 ? -12.467 -1.308 -0.731 1.00 96.75 91 ILE A C 1
ATOM 748 O O . ILE A 1 91 ? -13.040 -0.935 0.293 1.00 96.75 91 ILE A O 1
ATOM 752 N N . GLN A 1 92 ? -11.667 -2.372 -0.740 1.00 96.75 92 GLN A N 1
ATOM 753 C CA . GLN A 1 92 ? -11.408 -3.204 0.425 1.00 96.75 92 GLN A CA 1
ATOM 754 C C . GLN A 1 92 ? -9.916 -3.491 0.529 1.00 96.75 92 GLN A C 1
ATOM 756 O O . GLN A 1 92 ? -9.292 -3.915 -0.442 1.00 96.75 92 GLN A O 1
ATOM 761 N N . VAL A 1 93 ? -9.376 -3.328 1.733 1.00 96.62 93 VAL A N 1
ATOM 762 C CA . VAL A 1 93 ? -8.000 -3.690 2.074 1.00 96.62 93 VAL A CA 1
ATOM 763 C C . VAL A 1 93 ? -8.032 -4.790 3.128 1.00 96.62 93 VAL A C 1
ATOM 765 O O . VAL A 1 93 ? -8.662 -4.648 4.177 1.00 96.62 93 VAL A O 1
ATOM 768 N N . ASN A 1 94 ? -7.350 -5.900 2.846 1.00 96.56 94 ASN A N 1
ATOM 769 C CA . ASN A 1 94 ? -7.190 -7.016 3.771 1.00 96.56 94 ASN A CA 1
ATOM 770 C C . ASN A 1 94 ? -5.704 -7.344 3.929 1.00 96.56 94 ASN A C 1
ATOM 772 O O . ASN A 1 94 ? -5.078 -7.846 2.998 1.00 96.56 94 ASN A O 1
ATOM 776 N N . LEU A 1 95 ? -5.162 -7.069 5.112 1.00 97.06 95 LEU A N 1
ATOM 777 C CA . LEU A 1 95 ? -3.761 -7.279 5.462 1.00 97.06 95 LEU A CA 1
ATOM 778 C C . LEU A 1 95 ? -3.676 -8.246 6.654 1.00 97.06 95 LEU A C 1
ATOM 780 O O . LEU A 1 95 ? -3.471 -7.831 7.797 1.00 97.06 95 LEU A O 1
ATOM 784 N N . PRO A 1 96 ? -3.856 -9.560 6.420 1.00 96.50 96 PRO A N 1
ATOM 785 C CA . PRO A 1 96 ? -4.069 -10.542 7.486 1.00 96.50 96 PRO A CA 1
ATOM 786 C C . PRO A 1 96 ? -2.847 -10.762 8.386 1.00 96.50 96 PRO A C 1
ATOM 788 O O . PRO A 1 96 ? -2.988 -11.325 9.471 1.00 96.50 96 PRO A O 1
ATOM 791 N N . ARG A 1 97 ? -1.657 -10.353 7.930 1.00 97.81 97 ARG A N 1
ATOM 792 C CA . ARG A 1 97 ? -0.378 -10.477 8.642 1.00 97.81 97 ARG A CA 1
ATOM 793 C C . ARG A 1 97 ? 0.236 -9.140 9.040 1.00 97.81 97 ARG A C 1
ATOM 795 O O . ARG A 1 97 ? 1.356 -9.140 9.542 1.00 97.81 97 ARG A O 1
ATOM 802 N N . LEU A 1 98 ? -0.476 -8.032 8.838 1.00 97.88 98 LEU A N 1
ATOM 803 C CA . LEU A 1 98 ? 0.022 -6.728 9.245 1.00 97.88 98 LEU A CA 1
ATOM 804 C C . LEU A 1 98 ? 0.026 -6.654 10.766 1.00 97.88 98 LEU A C 1
ATOM 806 O O . LEU A 1 98 ? -1.027 -6.777 11.390 1.00 97.88 98 LEU A O 1
ATOM 810 N N . THR A 1 99 ? 1.208 -6.449 11.337 1.00 97.69 99 THR A N 1
ATOM 811 C CA . THR A 1 99 ? 1.409 -6.322 12.782 1.00 97.69 99 THR A CA 1
ATOM 812 C C . THR A 1 99 ? 1.735 -4.889 13.169 1.00 97.69 99 THR A C 1
ATOM 814 O O . THR A 1 99 ? 1.323 -4.444 14.236 1.00 97.69 99 THR A O 1
ATOM 817 N N . GLN A 1 100 ? 2.425 -4.147 12.295 1.00 97.25 100 GLN A N 1
ATOM 818 C CA . GLN A 1 100 ? 2.960 -2.831 12.623 1.00 97.25 100 GLN A CA 1
ATOM 819 C C . GLN A 1 100 ? 2.690 -1.795 11.528 1.00 97.25 100 GLN A C 1
ATOM 821 O O . GLN A 1 100 ? 2.990 -2.001 10.350 1.00 97.25 100 GLN A O 1
ATOM 826 N N . MET A 1 101 ? 2.181 -0.642 11.954 1.00 97.50 101 MET A N 1
ATOM 827 C CA . MET A 1 101 ? 2.211 0.606 11.199 1.00 97.50 101 MET A CA 1
ATOM 828 C C . MET A 1 101 ? 3.211 1.542 11.871 1.00 97.50 101 MET A C 1
ATOM 830 O O . MET A 1 101 ? 3.212 1.666 13.094 1.00 97.50 101 MET A O 1
ATOM 834 N N . VAL A 1 102 ? 4.075 2.172 11.083 1.00 96.69 102 VAL A N 1
ATOM 835 C CA . VAL A 1 102 ? 5.071 3.131 11.574 1.00 96.69 102 VAL A CA 1
ATOM 836 C C . VAL A 1 102 ? 4.755 4.502 10.994 1.00 96.69 102 VAL A C 1
ATOM 838 O O . VAL A 1 102 ? 4.423 4.604 9.812 1.00 96.69 102 VAL A O 1
ATOM 841 N N . ASP A 1 103 ? 4.863 5.538 11.826 1.00 95.94 103 ASP A N 1
ATOM 842 C CA . ASP A 1 103 ? 4.576 6.936 11.491 1.00 95.94 103 ASP A CA 1
ATOM 843 C C . ASP A 1 103 ? 3.090 7.179 11.143 1.00 95.94 103 ASP A C 1
ATOM 845 O O . ASP A 1 103 ? 2.196 6.607 11.775 1.00 95.94 103 ASP A O 1
ATOM 849 N N . THR A 1 104 ? 2.799 8.056 10.179 1.00 97.88 104 THR A N 1
ATOM 850 C CA . THR A 1 104 ? 1.455 8.609 9.951 1.00 97.88 104 THR A CA 1
ATOM 851 C C . THR A 1 104 ? 0.916 8.346 8.540 1.00 97.88 104 THR A C 1
ATOM 853 O O . THR A 1 104 ? 1.653 7.990 7.616 1.00 97.88 104 THR A O 1
ATOM 856 N N . TYR A 1 105 ? -0.387 8.583 8.357 1.00 98.25 105 TYR A N 1
ATOM 857 C CA . TYR A 1 105 ? -1.050 8.701 7.047 1.00 98.25 105 TYR A CA 1
ATOM 858 C C . TYR A 1 105 ? -1.053 7.446 6.160 1.00 98.25 105 TYR A C 1
ATOM 860 O O . TYR A 1 105 ? -1.224 7.573 4.956 1.00 98.25 105 TYR A O 1
ATOM 868 N N . GLN A 1 106 ? -0.896 6.237 6.707 1.00 98.12 106 GLN A N 1
ATOM 869 C CA . GLN A 1 106 ? -0.721 5.007 5.917 1.00 98.12 106 GLN A CA 1
ATOM 870 C C . GLN A 1 106 ? -1.806 4.781 4.854 1.00 98.12 106 GLN A C 1
ATOM 872 O O . GLN A 1 106 ? -1.482 4.255 3.797 1.00 98.12 106 GLN A O 1
ATOM 877 N N . PHE A 1 107 ? -3.054 5.175 5.126 1.00 98.25 107 PHE A N 1
ATOM 878 C CA . PHE A 1 107 ? -4.205 5.089 4.220 1.00 98.25 107 PHE A CA 1
ATOM 879 C C . PHE A 1 107 ? -4.910 6.447 4.071 1.00 98.25 107 PHE A C 1
ATOM 881 O O . PHE A 1 107 ? -6.127 6.506 3.901 1.00 98.25 107 PHE A O 1
ATOM 888 N N . GLN A 1 108 ? -4.190 7.567 4.171 1.00 98.56 108 GLN A N 1
ATOM 889 C CA . GLN A 1 108 ? -4.808 8.890 4.043 1.00 98.56 108 GLN A CA 1
ATOM 890 C C . GLN A 1 108 ? -5.469 9.051 2.660 1.00 98.56 108 GLN A C 1
ATOM 892 O O . GLN A 1 108 ? -4.958 8.550 1.667 1.00 98.56 108 GLN A O 1
ATOM 897 N N . ALA A 1 109 ? -6.602 9.755 2.591 1.00 98.50 109 ALA A N 1
ATOM 898 C CA . ALA A 1 109 ? -7.306 10.111 1.354 1.00 98.50 109 ALA A CA 1
ATOM 899 C C . ALA A 1 109 ? -7.697 8.922 0.446 1.00 98.50 109 ALA A C 1
ATOM 901 O O . ALA A 1 109 ? -7.857 9.078 -0.762 1.00 98.50 109 ALA A O 1
ATOM 902 N N . CYS A 1 110 ? -7.906 7.727 1.010 1.00 98.19 110 CYS A N 1
ATOM 903 C CA . CYS A 1 110 ? -8.449 6.589 0.263 1.00 98.19 110 CYS A CA 1
ATOM 904 C C . CYS A 1 110 ? -9.973 6.728 0.093 1.00 98.19 110 CYS A C 1
ATOM 906 O O . CYS A 1 110 ? -10.758 6.069 0.777 1.00 98.19 110 CYS A O 1
ATOM 908 N N . ASP A 1 111 ? -10.415 7.597 -0.818 1.00 96.50 111 ASP A N 1
ATOM 909 C CA . ASP A 1 111 ? -11.828 7.984 -0.978 1.00 96.50 111 ASP A CA 1
ATOM 910 C C . ASP A 1 111 ? -12.776 6.840 -1.371 1.00 96.50 111 ASP A C 1
ATOM 912 O O . ASP A 1 111 ? -13.992 6.954 -1.200 1.00 96.50 111 ASP A O 1
ATOM 916 N N . ASN A 1 112 ? -12.247 5.736 -1.904 1.00 97.38 112 ASN A N 1
ATOM 917 C CA . ASN A 1 112 ? -13.029 4.549 -2.253 1.00 97.38 112 ASN A CA 1
ATOM 918 C C . ASN A 1 112 ? -13.014 3.462 -1.179 1.00 97.38 112 ASN A C 1
ATOM 920 O O . ASN A 1 112 ? -13.838 2.551 -1.260 1.00 97.38 112 ASN A O 1
ATOM 924 N N . LEU A 1 113 ? -12.122 3.553 -0.191 1.00 98.06 113 LEU A N 1
ATOM 925 C CA . LEU A 1 113 ? -11.970 2.531 0.833 1.00 98.06 113 LEU A CA 1
ATOM 926 C C . LEU A 1 113 ? -13.222 2.481 1.708 1.00 98.06 113 LEU A C 1
ATOM 928 O O . LEU A 1 113 ? -13.558 3.450 2.381 1.00 98.06 113 LEU A O 1
ATOM 932 N N . GLU A 1 114 ? -13.898 1.335 1.718 1.00 98.44 114 GLU A N 1
ATOM 933 C CA . GLU A 1 114 ? -15.072 1.080 2.554 1.00 98.44 114 GLU A CA 1
ATOM 934 C C . GLU A 1 114 ? -14.753 0.167 3.739 1.00 98.44 114 GLU A C 1
ATOM 936 O O . GLU A 1 114 ? -15.335 0.328 4.816 1.00 98.44 114 GLU A O 1
ATOM 941 N N . VAL A 1 115 ? -13.838 -0.791 3.547 1.00 97.88 115 VAL A N 1
ATOM 942 C CA . VAL A 1 115 ? -13.534 -1.840 4.527 1.00 97.88 115 VAL A CA 1
ATOM 943 C C . VAL A 1 115 ? -12.028 -2.045 4.660 1.00 97.88 115 VAL A C 1
ATOM 945 O O . VAL A 1 115 ? -11.348 -2.372 3.688 1.00 97.88 115 VAL A O 1
ATOM 948 N N . PHE A 1 116 ? -11.529 -1.939 5.889 1.00 97.44 116 PHE A N 1
ATOM 949 C CA . PHE A 1 116 ? -10.157 -2.271 6.258 1.00 97.44 116 PHE A CA 1
ATOM 950 C C . PHE A 1 116 ? -10.129 -3.435 7.255 1.00 97.44 116 PHE A C 1
ATOM 952 O O . PHE A 1 116 ? -10.843 -3.419 8.260 1.00 97.44 116 PHE A O 1
ATOM 959 N N . ILE A 1 117 ? -9.292 -4.442 6.995 1.00 97.19 117 ILE A N 1
ATOM 960 C CA . ILE A 1 117 ? -9.137 -5.634 7.839 1.00 97.19 117 ILE A CA 1
ATOM 961 C C . ILE A 1 117 ? -7.649 -5.885 8.104 1.00 97.19 117 ILE A C 1
ATOM 963 O O . ILE A 1 117 ? -6.891 -6.139 7.169 1.00 97.19 117 ILE A O 1
ATOM 967 N N . ALA A 1 118 ? -7.246 -5.877 9.376 1.00 96.88 118 ALA A N 1
ATOM 968 C CA . ALA A 1 118 ? -5.902 -6.246 9.823 1.00 96.88 118 ALA A CA 1
ATOM 969 C C . ALA A 1 118 ? -5.964 -6.884 11.220 1.00 96.88 118 ALA A C 1
ATOM 971 O O . ALA A 1 118 ? -5.829 -6.227 12.249 1.00 96.88 118 ALA A O 1
ATOM 972 N N . LEU A 1 119 ? -6.201 -8.197 11.261 1.00 95.38 119 LEU A N 1
ATOM 973 C CA . LEU A 1 119 ? -6.509 -8.926 12.500 1.00 95.38 119 LEU A CA 1
ATOM 974 C C . LEU A 1 119 ? -5.316 -9.121 13.447 1.00 95.38 119 LEU A C 1
ATOM 976 O O . LEU A 1 119 ? -5.512 -9.586 14.565 1.00 95.38 119 LEU A O 1
ATOM 980 N N . GLN A 1 120 ? -4.096 -8.814 13.006 1.00 96.88 120 GLN A N 1
ATOM 981 C CA . GLN A 1 120 ? -2.876 -8.924 13.815 1.00 96.88 120 GLN A CA 1
ATOM 982 C C . GLN A 1 120 ? -2.283 -7.556 14.168 1.00 96.88 120 GLN A C 1
ATOM 984 O O . GLN A 1 120 ? -1.229 -7.503 14.795 1.00 96.88 120 GLN A O 1
ATOM 989 N N . LEU A 1 121 ? -2.945 -6.465 13.770 1.00 97.44 121 LEU A N 1
ATOM 990 C CA . LEU A 1 121 ? -2.408 -5.121 13.918 1.00 97.44 121 LEU A CA 1
ATOM 991 C C . LEU A 1 121 ? -2.375 -4.713 15.394 1.00 97.44 121 LEU A C 1
ATOM 993 O O . LEU A 1 121 ? -3.389 -4.773 16.092 1.00 97.44 121 LEU A O 1
ATOM 997 N N . GLU A 1 122 ? -1.202 -4.286 15.860 1.00 94.12 122 GLU A N 1
ATOM 998 C CA . GLU A 1 122 ? -0.984 -3.933 17.264 1.00 94.12 122 GLU A CA 1
ATOM 999 C C . GLU A 1 122 ? -1.508 -2.540 17.624 1.00 94.12 122 GLU A C 1
ATOM 1001 O O . GLU A 1 122 ? -1.974 -2.341 18.751 1.00 94.12 122 GLU A O 1
ATOM 1006 N N . GLU A 1 123 ? -1.424 -1.597 16.685 1.00 93.56 123 GLU A N 1
ATOM 1007 C CA . GLU A 1 123 ? -1.806 -0.193 16.839 1.00 93.56 123 GLU A CA 1
ATOM 1008 C C . GLU A 1 123 ? -2.137 0.424 15.471 1.00 93.56 123 GLU A C 1
ATOM 1010 O O . GLU A 1 123 ? -1.517 0.088 14.460 1.00 93.56 123 GLU A O 1
ATOM 1015 N N . ILE A 1 124 ? -3.127 1.319 15.434 1.00 94.38 124 ILE A N 1
ATOM 1016 C CA . ILE A 1 124 ? -3.452 2.111 14.244 1.00 94.38 124 ILE A CA 1
ATOM 1017 C C . ILE A 1 124 ? -2.553 3.352 14.231 1.00 94.38 124 ILE A C 1
ATOM 1019 O O . ILE A 1 124 ? -2.521 4.092 15.210 1.00 94.38 124 ILE A O 1
ATOM 1023 N N . GLY A 1 125 ? -1.865 3.596 13.112 1.00 90.38 125 GLY A N 1
ATOM 1024 C CA . GLY A 1 125 ? -1.017 4.779 12.943 1.00 90.38 125 GLY A CA 1
ATOM 1025 C C . GLY A 1 125 ? -1.783 6.103 13.069 1.00 90.38 125 GLY A C 1
ATOM 1026 O O . GLY A 1 125 ? -2.983 6.192 12.784 1.00 90.38 125 GLY A O 1
ATOM 1027 N N . GLU A 1 126 ? -1.084 7.164 13.470 1.00 95.06 126 GLU A N 1
ATOM 1028 C CA . GLU A 1 126 ? -1.681 8.495 13.584 1.00 95.06 126 GLU A CA 1
ATOM 1029 C C . GLU A 1 126 ? -2.206 8.970 12.219 1.00 95.06 126 GLU A C 1
ATOM 1031 O O . GLU A 1 126 ? -1.535 8.866 11.188 1.00 95.06 126 GLU A O 1
ATOM 1036 N N . ALA A 1 127 ? -3.443 9.480 12.2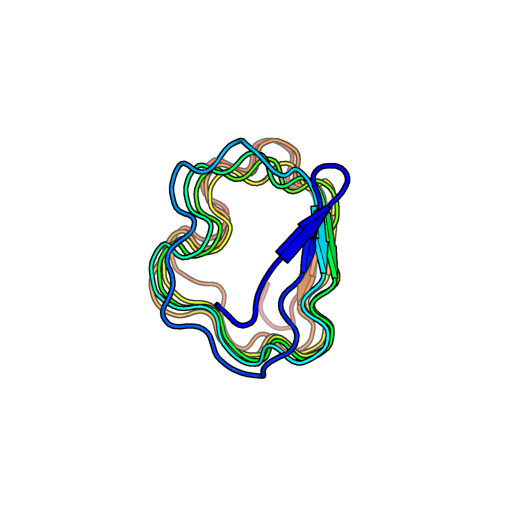13 1.00 96.94 127 ALA A N 1
ATOM 1037 C CA . ALA A 1 127 ? -4.132 9.948 11.010 1.00 96.94 127 ALA A CA 1
ATOM 1038 C C . ALA A 1 127 ? -4.186 8.910 9.863 1.00 96.94 127 ALA A C 1
ATOM 1040 O O . ALA A 1 127 ? -4.350 9.281 8.700 1.00 96.94 127 ALA A O 1
ATOM 1041 N N . CYS A 1 128 ? -4.099 7.613 10.188 1.00 96.56 128 CYS A N 1
ATOM 1042 C CA . CYS A 1 128 ? -4.049 6.508 9.228 1.00 96.56 128 CYS A CA 1
ATOM 1043 C C . CYS A 1 128 ? -5.175 6.564 8.184 1.00 96.56 128 CYS A C 1
ATOM 1045 O O . CYS A 1 128 ? -4.893 6.441 7.001 1.00 96.56 128 CYS A O 1
ATOM 1047 N N . PHE A 1 129 ? -6.417 6.840 8.596 1.00 97.88 129 PHE A N 1
ATOM 1048 C CA . PHE A 1 129 ? -7.590 6.917 7.709 1.00 97.88 129 PHE A CA 1
ATOM 1049 C C . PHE A 1 129 ? -8.112 8.345 7.500 1.00 97.88 129 PHE A C 1
ATOM 1051 O O . PHE A 1 129 ? -9.295 8.557 7.215 1.00 97.88 129 PHE A O 1
ATOM 1058 N N . GLN A 1 130 ? -7.268 9.360 7.690 1.00 98.25 130 GLN A N 1
ATOM 1059 C CA . GLN A 1 130 ? -7.686 10.745 7.486 1.00 98.25 130 GLN A CA 1
ATOM 1060 C C . GLN A 1 130 ? -8.182 10.935 6.045 1.00 98.25 130 GLN A C 1
ATOM 1062 O O . GLN A 1 130 ? -7.567 10.432 5.114 1.00 98.25 130 GLN A O 1
ATOM 1067 N N . LEU A 1 131 ? -9.289 11.659 5.854 1.00 98.12 131 LEU A N 1
ATOM 1068 C CA . LEU A 1 131 ? -9.922 11.875 4.542 1.00 98.12 131 LEU A CA 1
ATOM 1069 C C . LEU A 1 131 ? -10.422 10.592 3.835 1.00 98.12 131 LEU A C 1
ATOM 1071 O O . LEU A 1 131 ? -10.748 10.649 2.659 1.00 98.12 131 LEU A O 1
ATOM 1075 N N . CYS A 1 132 ? -10.556 9.447 4.516 1.00 98.12 132 CYS A N 1
ATOM 1076 C CA . CYS A 1 132 ? -11.235 8.272 3.945 1.00 98.12 132 CYS A CA 1
ATOM 1077 C C . CYS A 1 132 ? -12.763 8.434 3.999 1.00 98.12 132 CYS A C 1
ATOM 1079 O O . CYS A 1 132 ? -13.433 7.887 4.876 1.00 98.12 132 CYS A O 1
ATOM 1081 N N . CYS A 1 133 ? -13.331 9.199 3.067 1.00 97.38 133 CYS A N 1
ATOM 1082 C CA . CYS A 1 133 ? -14.727 9.649 3.140 1.00 97.38 133 CYS A CA 1
ATOM 1083 C C . CYS A 1 133 ? -15.780 8.523 3.076 1.00 97.38 133 CYS A C 1
ATOM 1085 O O . CYS A 1 133 ? -16.916 8.728 3.508 1.00 97.38 133 CYS A O 1
ATOM 1087 N N . LYS A 1 134 ? -15.433 7.347 2.530 1.00 98.38 134 LYS A N 1
ATOM 1088 C CA . LYS A 1 134 ? -16.337 6.188 2.397 1.00 98.38 134 LYS A CA 1
ATOM 1089 C C . LYS A 1 134 ? -16.060 5.055 3.386 1.00 98.38 134 LYS A C 1
ATOM 1091 O O . LYS A 1 134 ? -16.771 4.050 3.332 1.00 98.38 134 LYS A O 1
ATOM 1096 N N . LEU A 1 135 ? -15.082 5.200 4.284 1.00 98.31 135 LEU A N 1
ATOM 1097 C CA . LEU A 1 135 ? -14.706 4.132 5.210 1.00 98.31 135 LEU A CA 1
ATOM 1098 C C . LEU A 1 135 ? -15.848 3.865 6.193 1.00 98.31 135 LEU A C 1
ATOM 1100 O O . LEU A 1 135 ? -16.243 4.732 6.969 1.00 98.31 135 LEU A O 1
ATOM 1104 N N . LYS A 1 136 ? -16.385 2.645 6.147 1.00 98.00 136 LYS A N 1
ATOM 1105 C CA . LYS A 1 136 ? -17.516 2.199 6.975 1.00 98.00 136 LYS A CA 1
ATOM 1106 C C . LYS A 1 136 ? -17.083 1.225 8.055 1.00 98.00 136 LYS A C 1
ATOM 1108 O O . LYS A 1 136 ? -17.756 1.102 9.075 1.00 98.00 136 LYS A O 1
ATOM 1113 N N . THR A 1 137 ? -16.026 0.454 7.811 1.00 97.50 137 THR A N 1
ATOM 1114 C CA . THR A 1 137 ? -15.671 -0.671 8.675 1.00 97.50 137 THR A CA 1
ATOM 1115 C C . THR A 1 137 ? -14.164 -0.819 8.798 1.00 97.50 137 THR A C 1
ATOM 1117 O O . THR A 1 137 ? -13.452 -0.931 7.803 1.00 97.50 137 THR A O 1
ATOM 1120 N N . VAL A 1 138 ? -13.700 -0.877 10.043 1.00 97.38 138 VAL A N 1
ATOM 1121 C CA . VAL A 1 138 ? -12.316 -1.156 10.423 1.00 97.38 138 VAL A CA 1
ATOM 1122 C C . VAL A 1 138 ? -12.338 -2.361 11.359 1.00 97.38 138 VAL A C 1
ATOM 1124 O O . VAL A 1 138 ? -13.005 -2.332 12.391 1.00 97.38 138 VAL A O 1
ATOM 1127 N N . ILE A 1 139 ? -11.653 -3.441 10.977 1.00 96.62 139 ILE A N 1
ATO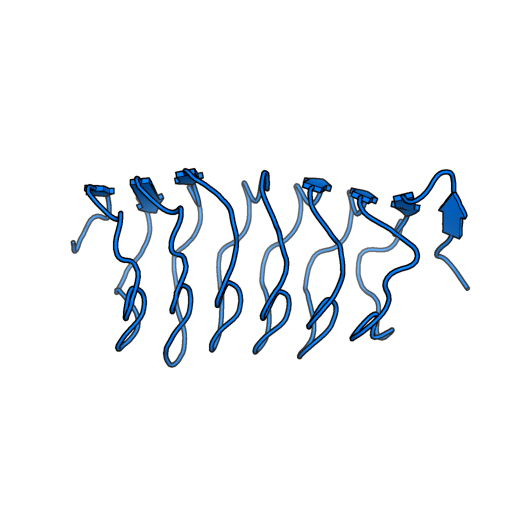M 1128 C CA . ILE A 1 139 ? -11.580 -4.690 11.745 1.00 96.62 139 ILE A CA 1
ATOM 1129 C C . ILE A 1 139 ? -10.123 -4.948 12.129 1.00 96.62 139 ILE A C 1
ATOM 1131 O O . ILE A 1 139 ? -9.329 -5.455 11.336 1.00 96.62 139 ILE A O 1
ATOM 1135 N N . THR A 1 140 ? -9.785 -4.610 13.366 1.00 94.12 140 THR A N 1
ATOM 1136 C CA . THR A 1 140 ? -8.476 -4.839 13.994 1.00 94.12 140 THR A CA 1
ATOM 1137 C C . THR A 1 140 ? -8.688 -5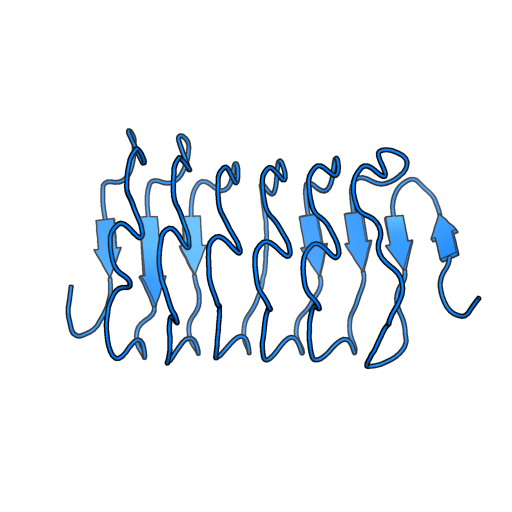.122 15.488 1.00 94.12 140 THR A C 1
ATOM 1139 O O . THR A 1 140 ? -9.709 -4.690 16.032 1.00 94.12 140 THR A O 1
ATOM 1142 N N . PRO A 1 141 ? -7.792 -5.862 16.176 1.00 88.69 141 PRO A N 1
ATOM 1143 C CA . PRO A 1 141 ? -7.933 -6.152 17.606 1.00 88.69 141 PRO A CA 1
ATOM 1144 C C . PRO A 1 141 ? -8.052 -4.910 18.493 1.00 88.69 141 PRO A C 1
ATOM 1146 O O . PRO A 1 141 ? -8.619 -4.996 19.580 1.00 88.69 141 PRO A O 1
ATOM 1149 N N . LYS A 1 142 ? -7.516 -3.771 18.042 1.00 72.94 142 LYS A N 1
ATOM 1150 C CA . LYS A 1 142 ? -7.571 -2.485 18.747 1.00 72.94 142 LYS A CA 1
ATOM 1151 C C . LYS A 1 142 ? -8.130 -1.381 17.843 1.00 72.94 142 LYS A C 1
ATOM 1153 O O . LYS A 1 142 ? -7.437 -0.405 17.568 1.00 72.94 142 LYS A O 1
ATOM 1158 N N . ALA A 1 143 ? -9.334 -1.610 17.315 1.00 58.72 143 ALA A N 1
ATOM 1159 C CA . ALA A 1 143 ? -10.052 -0.635 16.489 1.00 58.72 143 ALA A CA 1
ATOM 1160 C C . ALA A 1 143 ? -10.546 0.560 17.310 1.00 58.72 143 ALA A C 1
ATOM 1162 O O . ALA A 1 143 ? -10.944 0.340 18.479 1.00 58.72 143 ALA A O 1
#